Protein AF-A0A380P1Z8-F1 (afdb_monomer)

Secondary structure (DSSP, 8-state):
--HHHHHHT--SHHHHHHHHHHHTTTT------GGGHHHHHHHHHTT---HHHHHHHHHHHHHHHHHHHHHHHHHH---SS-SS----EEEEEEES-SSSTTSEEEEEEESS--TTSGGG------SS----GGGSTTS-----EEEEE---

Nearest PDB structures (foldseek):
  4ehi-assembly2_B-2  TM=9.429E-01  e=8.095E-08  Campylobacter jejuni subsp. jejuni NCTC 11168 = ATCC 700819
  4ehi-assembly2_A  TM=8.970E-01  e=1.488E-07  Campylobacter jejuni subsp. jejuni NCTC 11168 = ATCC 700819
  4a1o-assembly1_B  TM=8.844E-01  e=1.110E-06  Mycobacterium tuberculosis H37Rv

Structure (mmCIF, N/CA/C/O backbone):
data_AF-A0A380P1Z8-F1
#
_entry.id   AF-A0A380P1Z8-F1
#
loop_
_atom_site.group_PDB
_atom_site.id
_atom_site.type_symbol
_atom_site.label_atom_id
_atom_site.label_alt_id
_atom_site.label_comp_id
_atom_site.label_asym_id
_atom_site.label_entity_id
_atom_site.label_seq_id
_atom_site.pdbx_PDB_ins_code
_atom_site.Cartn_x
_atom_site.Cartn_y
_atom_site.Cartn_z
_atom_site.occupancy
_atom_site.B_iso_or_equiv
_atom_site.auth_seq_id
_atom_site.auth_comp_id
_atom_site.auth_asym_id
_atom_site.auth_atom_id
_atom_site.pdbx_PDB_model_num
ATOM 1 N N . MET A 1 1 ? 3.379 -14.765 -18.633 1.00 70.00 1 MET A N 1
ATOM 2 C CA . MET A 1 1 ? 2.530 -13.591 -18.909 1.00 70.00 1 MET A CA 1
ATOM 3 C C . MET A 1 1 ? 3.247 -12.737 -19.937 1.00 70.00 1 MET A C 1
ATOM 5 O O . MET A 1 1 ? 4.444 -12.522 -19.771 1.00 70.00 1 MET A O 1
ATOM 9 N N . THR A 1 2 ? 2.584 -12.339 -21.019 1.00 89.44 2 THR A N 1
ATOM 10 C CA . THR A 1 2 ? 3.155 -11.385 -21.983 1.00 89.44 2 THR A CA 1
ATOM 11 C C . THR A 1 2 ? 2.979 -9.947 -21.478 1.00 89.44 2 THR A C 1
ATOM 13 O O . THR A 1 2 ? 2.167 -9.701 -20.588 1.00 89.44 2 THR A O 1
ATOM 16 N N . ARG A 1 3 ? 3.714 -8.974 -22.038 1.00 89.12 3 ARG A N 1
ATOM 17 C CA . ARG A 1 3 ? 3.545 -7.546 -21.690 1.00 89.12 3 ARG A CA 1
ATOM 18 C C . ARG A 1 3 ? 2.132 -7.041 -22.002 1.00 89.12 3 ARG A C 1
ATOM 20 O O . ARG A 1 3 ? 1.604 -6.227 -21.257 1.00 89.12 3 ARG A O 1
ATOM 27 N N . ALA A 1 4 ? 1.516 -7.541 -23.075 1.00 90.88 4 ALA A N 1
ATOM 28 C CA . ALA A 1 4 ? 0.136 -7.210 -23.427 1.00 90.88 4 ALA A CA 1
ATOM 29 C C . ALA A 1 4 ? -0.849 -7.736 -22.372 1.00 90.88 4 ALA A C 1
ATOM 31 O O . ALA A 1 4 ? -1.678 -6.966 -21.895 1.00 90.88 4 ALA A O 1
ATOM 32 N N . ASP A 1 5 ? -0.679 -8.992 -21.940 1.00 90.94 5 ASP A N 1
ATOM 33 C CA . ASP A 1 5 ? -1.493 -9.566 -20.862 1.00 90.94 5 ASP A CA 1
ATOM 34 C C . ASP A 1 5 ? -1.329 -8.753 -19.568 1.00 90.94 5 ASP A C 1
ATOM 36 O O . ASP A 1 5 ? -2.302 -8.478 -18.876 1.00 90.94 5 ASP A O 1
ATOM 40 N N . ALA A 1 6 ? -0.103 -8.336 -19.238 1.00 89.50 6 ALA A N 1
ATOM 41 C CA . ALA A 1 6 ? 0.165 -7.534 -18.046 1.00 89.50 6 ALA A CA 1
ATOM 42 C C . ALA A 1 6 ? -0.569 -6.183 -18.081 1.00 89.50 6 ALA A C 1
ATOM 44 O O . ALA A 1 6 ? -1.169 -5.795 -17.084 1.00 89.50 6 ALA A O 1
ATOM 45 N N . ILE A 1 7 ? -0.561 -5.498 -19.233 1.00 92.88 7 ILE A N 1
ATOM 46 C CA . ILE A 1 7 ? -1.258 -4.217 -19.431 1.00 92.88 7 ILE A CA 1
ATOM 47 C C . ILE A 1 7 ? -2.775 -4.383 -19.290 1.00 92.88 7 ILE A C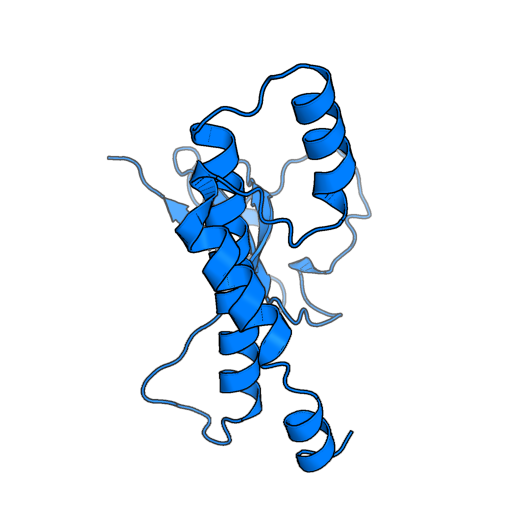 1
ATOM 49 O O . ILE A 1 7 ? -3.422 -3.536 -18.681 1.00 92.88 7 ILE A O 1
ATOM 53 N N . GLU A 1 8 ? -3.346 -5.467 -19.819 1.00 94.06 8 GLU A N 1
ATOM 54 C CA . GLU A 1 8 ? -4.784 -5.747 -19.706 1.00 94.06 8 GLU A CA 1
ATOM 55 C C . GLU A 1 8 ? -5.221 -6.014 -18.255 1.00 94.06 8 GLU A C 1
ATOM 57 O O . GLU A 1 8 ? -6.353 -5.715 -17.884 1.00 94.06 8 GLU A O 1
ATOM 62 N N . ASN A 1 9 ? -4.312 -6.519 -17.416 1.00 93.38 9 ASN A N 1
ATOM 63 C CA . ASN A 1 9 ? -4.567 -6.785 -15.999 1.00 93.38 9 ASN A CA 1
ATOM 64 C C . ASN A 1 9 ? -4.333 -5.568 -15.079 1.00 93.38 9 ASN A C 1
ATOM 66 O O . ASN A 1 9 ? -4.470 -5.699 -13.861 1.00 93.38 9 ASN A O 1
ATOM 70 N N . ILE A 1 10 ? -3.991 -4.391 -15.616 1.00 95.81 10 ILE A N 1
ATOM 71 C CA . ILE A 1 10 ? -3.900 -3.163 -14.816 1.00 95.81 10 ILE A CA 1
ATOM 72 C C . ILE A 1 10 ? -5.315 -2.705 -14.434 1.00 95.81 10 ILE A C 1
ATOM 74 O O . ILE A 1 10 ? -6.126 -2.349 -15.290 1.00 95.81 10 ILE A O 1
ATOM 78 N N . ASP A 1 11 ? -5.606 -2.681 -13.134 1.00 96.00 11 ASP A N 1
ATOM 79 C CA . ASP A 1 11 ? -6.888 -2.240 -12.598 1.00 96.00 11 ASP A CA 1
ATOM 80 C C . ASP A 1 11 ? -6.959 -0.710 -12.539 1.00 96.00 11 ASP A C 1
ATOM 82 O O . ASP A 1 11 ? -6.142 -0.033 -11.914 1.00 96.00 11 ASP A O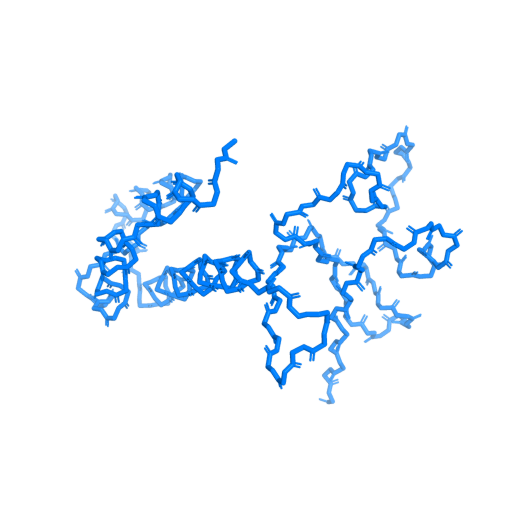 1
ATOM 86 N N . ILE A 1 12 ? -7.992 -0.160 -13.170 1.00 96.31 12 ILE A N 1
ATOM 87 C CA . ILE A 1 12 ? -8.312 1.268 -13.139 1.00 96.31 12 ILE A CA 1
ATOM 88 C C . ILE A 1 12 ? -9.411 1.560 -12.110 1.00 96.31 12 ILE A C 1
ATOM 90 O O . ILE A 1 12 ? -9.424 2.619 -11.474 1.00 96.31 12 ILE A O 1
ATOM 94 N N . GLY A 1 13 ? -10.352 0.631 -11.943 1.00 96.50 13 GLY A N 1
ATOM 95 C CA . GLY A 1 13 ? -11.549 0.808 -11.131 1.00 96.50 13 GLY A CA 1
ATOM 96 C C . GLY A 1 13 ? -11.242 0.734 -9.642 1.00 96.50 13 GLY A C 1
ATOM 97 O O . GLY A 1 13 ? -11.654 1.624 -8.893 1.00 96.50 13 GLY A O 1
ATOM 98 N N . GLY A 1 14 ? -10.487 -0.282 -9.220 1.00 96.00 14 GLY A N 1
ATOM 99 C CA . GLY A 1 14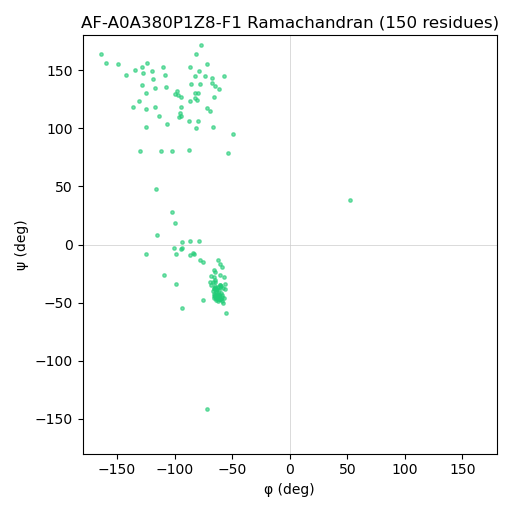 ? -10.100 -0.492 -7.825 1.00 96.00 14 GLY A CA 1
ATOM 100 C C . GLY A 1 14 ? -9.400 0.728 -7.220 1.00 96.00 14 GLY A C 1
ATOM 101 O O . GLY A 1 14 ? -9.947 1.327 -6.285 1.00 96.00 14 GLY A O 1
ATOM 102 N N . PRO A 1 15 ? -8.262 1.187 -7.780 1.00 97.25 15 PRO A N 1
ATOM 103 C CA . PRO A 1 15 ? -7.569 2.381 -7.298 1.00 97.25 15 PRO A CA 1
ATOM 104 C C . PRO A 1 15 ? -8.441 3.641 -7.329 1.00 97.25 15 PRO A C 1
ATOM 106 O O . PRO A 1 15 ? -8.385 4.451 -6.401 1.00 97.25 15 PRO A O 1
ATOM 109 N N . SER A 1 16 ? -9.293 3.804 -8.348 1.00 97.69 16 SER A N 1
ATOM 110 C CA . SER A 1 16 ? -10.205 4.953 -8.444 1.00 97.69 16 SER A CA 1
ATOM 111 C C . SER A 1 16 ? -11.226 4.980 -7.302 1.00 97.69 16 SER A C 1
ATOM 113 O O . SER A 1 16 ? -11.396 6.012 -6.643 1.00 97.69 16 SER A O 1
ATOM 115 N N . MET A 1 17 ? -11.881 3.847 -7.028 1.00 97.56 17 MET A N 1
ATOM 116 C CA . MET A 1 17 ? -12.849 3.720 -5.935 1.00 97.56 17 MET A CA 1
ATOM 117 C C . MET A 1 17 ? -12.176 3.907 -4.574 1.00 97.56 17 MET A C 1
ATOM 119 O O . MET A 1 17 ? -12.664 4.682 -3.749 1.00 97.56 17 MET A O 1
ATOM 123 N N . LEU A 1 18 ? -11.023 3.266 -4.365 1.00 97.69 18 LEU A N 1
ATOM 124 C CA . LEU A 1 18 ? -10.254 3.360 -3.127 1.00 97.69 18 LEU A CA 1
ATOM 125 C C . LEU A 1 18 ? -9.809 4.797 -2.833 1.00 97.69 18 LEU A C 1
ATOM 127 O O . LEU A 1 18 ? -10.020 5.292 -1.727 1.00 97.69 18 LEU A O 1
ATOM 131 N N . ARG A 1 19 ? -9.265 5.513 -3.824 1.00 97.94 19 ARG A N 1
ATOM 132 C CA . ARG A 1 19 ? -8.848 6.916 -3.659 1.00 97.94 19 ARG A CA 1
ATOM 133 C C . ARG A 1 19 ? -10.032 7.841 -3.381 1.00 97.94 19 ARG A C 1
ATOM 135 O O . ARG A 1 19 ? -9.907 8.759 -2.570 1.00 97.94 19 ARG A O 1
ATOM 142 N N . SER A 1 20 ? -11.180 7.601 -4.019 1.00 98.06 20 SER A N 1
ATOM 143 C CA . SER A 1 20 ? -12.412 8.350 -3.742 1.00 98.06 20 SER A CA 1
ATOM 144 C C . SER A 1 20 ? -12.895 8.135 -2.304 1.00 98.06 20 SER A C 1
ATOM 146 O O . SER A 1 20 ? -13.219 9.101 -1.610 1.00 98.06 20 SER A O 1
ATOM 148 N N . ALA A 1 21 ? -12.878 6.890 -1.820 1.00 97.75 21 ALA A N 1
ATOM 149 C CA . ALA A 1 21 ? -13.250 6.568 -0.447 1.00 97.75 21 ALA A CA 1
ATOM 150 C C . ALA A 1 21 ? -12.260 7.164 0.572 1.00 97.75 21 ALA A C 1
ATOM 152 O O . ALA A 1 21 ? -12.679 7.803 1.532 1.00 97.75 21 ALA A O 1
ATOM 153 N N . ALA A 1 22 ? -10.951 7.059 0.322 1.00 97.69 22 ALA A N 1
ATOM 154 C CA . ALA A 1 22 ? -9.914 7.652 1.169 1.00 97.69 22 ALA A CA 1
ATOM 155 C C . ALA A 1 22 ? -10.006 9.178 1.263 1.00 97.69 22 ALA A C 1
ATOM 157 O O . ALA A 1 22 ? -9.847 9.738 2.346 1.00 97.69 22 ALA A O 1
ATOM 158 N N . LYS A 1 23 ? -10.330 9.860 0.159 1.00 97.50 23 LYS A N 1
ATOM 159 C CA . LYS A 1 23 ? -10.585 11.308 0.166 1.00 97.50 23 LYS A CA 1
ATOM 160 C C . LYS A 1 23 ? -11.768 11.681 1.068 1.00 97.50 23 LYS A C 1
ATOM 162 O O . LYS A 1 23 ? -11.732 12.726 1.709 1.00 97.50 23 LYS A O 1
ATOM 167 N N . ASN A 1 24 ? -12.802 10.844 1.112 1.00 97.12 24 ASN A N 1
ATOM 168 C CA . ASN A 1 24 ? -14.033 11.089 1.865 1.00 97.12 24 ASN A CA 1
ATOM 169 C C . ASN A 1 24 ? -14.086 10.300 3.188 1.00 97.12 24 ASN A C 1
ATOM 171 O O . ASN A 1 24 ? -15.170 9.990 3.679 1.00 97.12 24 ASN A O 1
ATOM 175 N N . ALA A 1 25 ? -12.935 9.986 3.795 1.00 95.81 25 ALA A N 1
ATOM 176 C CA . ALA A 1 25 ? -12.852 9.120 4.979 1.00 95.81 25 ALA A CA 1
ATOM 177 C C . ALA A 1 25 ? -13.582 9.654 6.233 1.00 95.81 25 ALA A C 1
ATOM 179 O O . ALA A 1 25 ? -13.807 8.921 7.199 1.00 95.81 25 ALA A O 1
ATOM 180 N N . GLN A 1 26 ? -13.980 10.930 6.223 1.00 94.62 26 GLN A N 1
ATOM 181 C CA . GLN A 1 26 ? -14.875 11.500 7.232 1.00 94.62 26 GLN A CA 1
ATOM 182 C C . GLN A 1 26 ? -16.235 10.769 7.270 1.00 94.62 26 GLN A C 1
ATOM 184 O O . GLN A 1 26 ? -16.769 10.541 8.351 1.00 94.62 26 GLN A O 1
ATOM 189 N N . ASP A 1 27 ? -16.737 10.331 6.110 1.00 94.12 27 ASP A N 1
ATOM 190 C CA . ASP A 1 27 ? -18.075 9.753 5.947 1.00 94.12 27 ASP A CA 1
ATOM 191 C C . ASP A 1 27 ? -18.020 8.243 5.662 1.00 94.12 27 ASP A C 1
ATOM 193 O O . ASP A 1 27 ? -18.947 7.511 6.003 1.00 94.12 27 ASP A O 1
ATOM 197 N N . VAL A 1 28 ? -16.922 7.748 5.080 1.00 95.94 28 VAL A N 1
ATOM 198 C CA . VAL A 1 28 ? -16.747 6.330 4.715 1.00 95.94 28 VAL A CA 1
ATOM 199 C C . VAL A 1 28 ? -15.494 5.721 5.343 1.00 95.94 28 VAL A C 1
ATOM 201 O O . VAL A 1 28 ? -14.547 6.431 5.661 1.00 95.94 28 VAL A O 1
ATOM 204 N N . LEU A 1 29 ? -15.467 4.396 5.512 1.00 96.94 29 LEU A N 1
ATOM 205 C CA . LEU A 1 29 ? -14.285 3.664 5.981 1.00 96.94 29 LEU A CA 1
ATOM 206 C C . LEU A 1 29 ? -13.650 2.898 4.817 1.00 96.94 29 LEU A C 1
ATOM 208 O O . LEU A 1 29 ? -14.194 1.875 4.401 1.00 96.94 29 LEU A O 1
ATOM 212 N N . PRO A 1 30 ? -12.533 3.388 4.255 1.00 97.12 30 PRO A N 1
ATOM 213 C CA . PRO A 1 30 ? -11.852 2.701 3.172 1.00 97.12 30 PRO A CA 1
ATOM 214 C C . PRO A 1 30 ? -10.955 1.598 3.749 1.00 97.12 30 PRO A C 1
ATOM 216 O O . PRO A 1 30 ? -10.116 1.859 4.607 1.00 97.12 30 PRO A O 1
ATOM 219 N N . ILE A 1 31 ? -11.119 0.365 3.277 1.00 97.69 31 ILE A N 1
ATOM 220 C CA . ILE A 1 31 ? -10.343 -0.788 3.745 1.00 97.69 31 ILE A CA 1
ATOM 221 C C . ILE A 1 31 ? -9.684 -1.434 2.534 1.00 97.69 31 ILE A C 1
ATOM 223 O O . ILE A 1 31 ? -10.345 -1.675 1.525 1.00 97.69 31 ILE A O 1
ATOM 227 N N . VAL A 1 32 ? -8.382 -1.685 2.632 1.00 97.19 32 VAL A N 1
ATOM 228 C CA . VAL A 1 32 ? -7.562 -2.224 1.534 1.00 97.19 32 VAL A CA 1
ATOM 229 C C . VAL A 1 32 ? -6.823 -3.507 1.921 1.00 97.19 32 VAL A C 1
ATOM 231 O O . VAL A 1 32 ? -6.237 -4.165 1.072 1.00 97.19 32 VAL A O 1
ATOM 234 N N . ASP A 1 33 ? -6.872 -3.871 3.200 1.00 96.25 33 ASP A N 1
ATOM 235 C CA . ASP A 1 33 ? -6.154 -5.001 3.771 1.00 96.25 33 ASP A CA 1
ATOM 236 C C . ASP A 1 33 ? -7.127 -5.855 4.602 1.00 96.25 33 ASP A C 1
ATOM 238 O O . ASP A 1 33 ? -7.786 -5.314 5.498 1.00 96.25 33 ASP A O 1
ATOM 242 N N . PRO A 1 34 ? -7.262 -7.160 4.304 1.00 96.94 34 PRO A N 1
ATOM 243 C CA . PRO A 1 34 ? -8.102 -8.072 5.073 1.00 96.94 34 PRO A CA 1
ATOM 244 C C . PRO A 1 34 ? -7.756 -8.160 6.560 1.00 96.94 34 PRO A C 1
ATOM 246 O O . PRO A 1 34 ? -8.653 -8.412 7.368 1.00 96.94 34 PRO A O 1
ATOM 249 N N . ASP A 1 35 ? -6.500 -7.922 6.939 1.00 96.81 35 ASP A N 1
ATOM 250 C CA . ASP A 1 35 ? -6.072 -8.013 8.338 1.00 96.81 35 ASP A CA 1
ATOM 251 C C . ASP A 1 35 ? -6.737 -6.940 9.220 1.00 96.81 35 ASP A C 1
ATOM 253 O O . ASP A 1 35 ? -6.920 -7.140 10.423 1.00 96.81 35 ASP A O 1
ATOM 257 N N . ASP A 1 36 ? -7.206 -5.838 8.620 1.00 96.94 36 ASP A N 1
ATOM 258 C CA . ASP A 1 36 ? -7.906 -4.765 9.332 1.00 96.94 36 ASP A CA 1
ATOM 259 C C . ASP A 1 36 ? -9.372 -5.116 9.660 1.00 96.94 36 ASP A C 1
ATOM 261 O O . ASP A 1 36 ? -10.013 -4.416 10.447 1.00 96.94 36 ASP A O 1
ATOM 265 N N . TYR A 1 37 ? -9.948 -6.171 9.067 1.00 97.62 37 TYR A N 1
ATOM 266 C CA . TYR A 1 37 ? -11.392 -6.438 9.156 1.00 97.62 37 TYR A CA 1
ATOM 267 C C . TYR A 1 37 ? -11.876 -6.614 10.593 1.00 97.62 37 TYR A C 1
ATOM 269 O O . TYR A 1 37 ? -12.914 -6.063 10.962 1.00 97.62 37 TYR A O 1
ATOM 277 N N . ASN A 1 38 ? -11.124 -7.349 11.412 1.00 97.81 38 ASN A N 1
ATOM 278 C CA . ASN A 1 38 ? -11.507 -7.603 12.799 1.00 97.81 38 ASN A CA 1
ATOM 279 C C . ASN A 1 38 ? -11.540 -6.306 13.620 1.00 97.81 38 ASN A C 1
ATOM 281 O O . ASN A 1 38 ? -12.518 -6.066 14.326 1.00 97.81 38 ASN A O 1
ATOM 285 N N . GLU A 1 39 ? -10.524 -5.447 13.478 1.00 97.06 39 GLU A N 1
ATOM 286 C CA . GLU A 1 39 ? -10.469 -4.165 14.190 1.00 97.06 39 GLU A CA 1
ATOM 287 C C . GLU A 1 39 ? -11.592 -3.225 13.729 1.00 97.06 39 GLU A C 1
ATOM 289 O O . GLU A 1 39 ? -12.253 -2.591 14.554 1.00 97.06 39 GLU A O 1
ATOM 294 N N . VAL A 1 40 ? -11.856 -3.156 12.419 1.00 97.25 40 VAL A N 1
ATOM 295 C CA . VAL A 1 40 ? -12.951 -2.333 11.886 1.00 97.25 40 VAL A CA 1
ATOM 296 C C . VAL A 1 40 ? -14.295 -2.791 12.451 1.00 97.25 40 VAL A C 1
ATOM 298 O O . VAL A 1 40 ? -15.088 -1.959 12.894 1.00 97.25 40 VAL A O 1
ATOM 301 N N . ILE A 1 41 ? -14.560 -4.101 12.455 1.00 97.38 41 ILE A N 1
ATOM 302 C CA . ILE A 1 41 ? -15.805 -4.668 12.989 1.00 97.38 41 ILE A CA 1
ATOM 303 C C . ILE A 1 41 ? -15.945 -4.347 14.479 1.00 97.38 41 ILE A C 1
ATOM 305 O O . ILE A 1 41 ? -17.006 -3.886 14.900 1.00 97.38 41 ILE A O 1
ATOM 309 N N . GLU A 1 42 ? -14.889 -4.542 15.269 1.00 97.75 42 GLU A N 1
ATOM 310 C CA . GLU A 1 42 ? -14.890 -4.242 16.703 1.00 97.75 42 GLU A CA 1
ATOM 311 C C . GLU A 1 42 ? -15.186 -2.760 16.973 1.00 97.75 42 GLU A C 1
ATOM 313 O O . GLU A 1 42 ? -16.053 -2.423 17.787 1.00 97.75 42 GLU A O 1
ATOM 318 N N . ARG A 1 43 ? -14.520 -1.852 16.252 1.00 97.12 43 ARG A N 1
ATOM 319 C CA . ARG A 1 43 ? -14.737 -0.407 16.401 1.00 97.12 43 ARG A CA 1
ATOM 320 C C . ARG A 1 43 ? -16.137 0.021 15.977 1.00 97.12 43 ARG A C 1
ATOM 322 O O . ARG A 1 43 ? -16.711 0.898 16.615 1.00 97.12 43 ARG A O 1
ATOM 329 N N . LEU A 1 44 ? -16.710 -0.601 14.945 1.00 96.50 44 LEU A N 1
ATOM 330 C CA . LEU A 1 44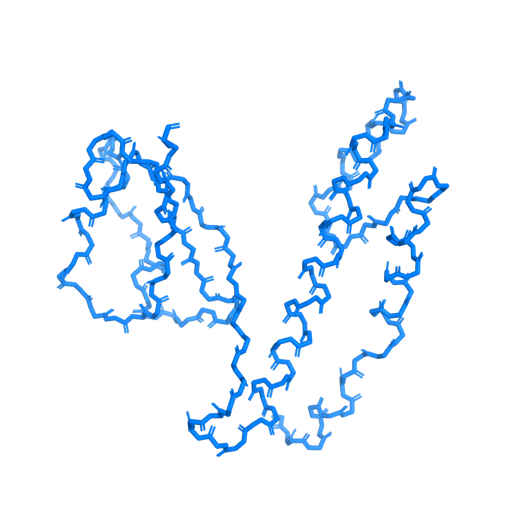 ? -18.098 -0.356 14.544 1.00 96.50 44 LEU A CA 1
ATOM 331 C C . LEU A 1 44 ? -19.095 -0.842 15.604 1.00 96.50 44 LEU A C 1
ATOM 333 O O . LEU A 1 44 ? -20.076 -0.157 15.874 1.00 96.50 44 LEU A O 1
ATOM 337 N N . GLN A 1 45 ? -18.850 -1.998 16.225 1.00 97.50 45 GLN A N 1
ATOM 338 C CA . GLN A 1 45 ? -19.718 -2.545 17.276 1.00 97.50 45 GLN A CA 1
ATOM 339 C C . GLN A 1 45 ? -19.671 -1.733 18.574 1.00 97.50 45 GLN A C 1
ATOM 341 O O . GLN A 1 45 ? -20.666 -1.664 19.294 1.00 97.50 45 GLN A O 1
ATOM 346 N N . THR A 1 46 ? -18.521 -1.132 18.874 1.00 97.06 46 THR A N 1
ATOM 347 C CA . THR A 1 46 ? -18.288 -0.328 20.084 1.00 97.06 46 THR A CA 1
ATOM 348 C C . THR A 1 46 ? -18.522 1.171 19.882 1.00 97.06 46 THR A C 1
ATOM 350 O O . THR A 1 46 ? -18.328 1.937 20.823 1.00 97.06 46 THR A O 1
ATOM 353 N N . ASP A 1 47 ? -18.943 1.586 18.681 1.00 93.44 47 ASP A N 1
ATOM 354 C CA . ASP A 1 47 ? -19.103 2.991 18.271 1.00 93.44 47 ASP A CA 1
ATOM 355 C C . ASP A 1 47 ? -17.836 3.843 18.513 1.00 93.44 47 ASP A C 1
ATOM 357 O O . ASP A 1 47 ? -17.883 4.999 18.926 1.00 93.44 47 ASP A O 1
ATOM 361 N N . ASN A 1 48 ? -16.663 3.247 18.266 1.00 94.88 48 ASN A N 1
ATOM 362 C CA . ASN A 1 48 ? -15.342 3.825 18.533 1.00 94.88 48 ASN A CA 1
ATOM 363 C C . ASN A 1 48 ? -14.529 4.046 17.242 1.00 94.88 48 ASN A C 1
ATOM 365 O O . ASN A 1 48 ? -13.360 3.662 17.105 1.00 94.88 48 ASN A O 1
ATOM 369 N N . VAL A 1 49 ? -15.185 4.650 16.252 1.00 95.81 49 VAL A N 1
ATOM 370 C CA . VAL A 1 49 ? -14.579 5.032 14.971 1.00 95.81 49 VAL A CA 1
ATOM 371 C C . VAL A 1 49 ? -14.305 6.535 14.974 1.00 95.81 49 VAL A C 1
ATOM 373 O O . VAL A 1 49 ? -15.063 7.334 14.414 1.00 95.81 49 VAL A O 1
ATOM 376 N N . ASP A 1 50 ? -13.205 6.921 15.615 1.00 95.31 50 ASP A N 1
ATOM 377 C CA . ASP A 1 50 ? -12.782 8.316 15.685 1.00 95.31 50 ASP A CA 1
ATOM 378 C C . ASP A 1 50 ? -12.119 8.821 14.385 1.00 95.31 50 ASP A C 1
ATOM 380 O O . ASP A 1 50 ? -11.842 8.081 13.432 1.00 95.31 50 ASP A O 1
ATOM 384 N N . GLN A 1 51 ? -11.872 10.132 14.332 1.00 95.31 51 GLN A N 1
ATOM 385 C CA . GLN A 1 51 ? -11.252 10.779 13.177 1.00 95.31 51 GLN A CA 1
ATOM 386 C C . GLN A 1 51 ? -9.803 10.319 12.946 1.00 95.31 51 GLN A C 1
ATOM 388 O O . GLN A 1 51 ? -9.359 10.238 11.800 1.00 95.31 51 GLN A O 1
ATOM 393 N N . THR A 1 52 ? -9.073 9.989 14.011 1.00 96.12 52 THR A N 1
ATOM 394 C CA . THR A 1 52 ? -7.687 9.513 13.927 1.00 96.12 52 THR A CA 1
ATOM 395 C C . THR A 1 52 ? -7.628 8.171 13.205 1.00 96.12 52 THR A C 1
ATOM 397 O O . THR A 1 52 ? -6.815 7.992 12.298 1.00 96.12 52 THR A O 1
ATOM 400 N N . TYR A 1 53 ? -8.534 7.255 13.543 1.00 96.94 53 TYR A N 1
ATOM 401 C CA . TYR A 1 53 ? -8.654 5.952 12.904 1.00 96.94 53 TYR A CA 1
ATOM 402 C C . TYR A 1 53 ? -9.031 6.078 11.423 1.00 96.94 53 TYR A C 1
ATOM 404 O O . TYR A 1 53 ? -8.378 5.488 10.561 1.00 96.94 53 TYR A O 1
ATOM 412 N N . ARG A 1 54 ? -10.007 6.940 11.102 1.00 97.12 54 ARG A N 1
ATOM 413 C CA . ARG A 1 54 ? -10.396 7.258 9.713 1.00 97.12 54 ARG A CA 1
ATOM 414 C C . ARG A 1 54 ? -9.222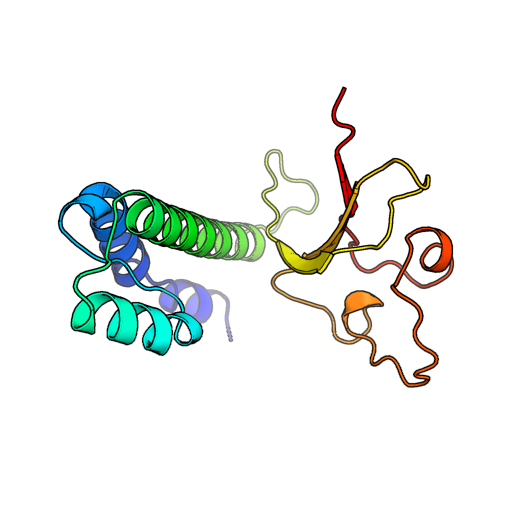 7.781 8.888 1.00 97.12 54 ARG A C 1
ATOM 416 O O . ARG A 1 54 ? -9.000 7.325 7.766 1.00 97.12 54 ARG A O 1
ATOM 423 N N . HIS A 1 55 ? -8.446 8.711 9.445 1.00 96.38 55 HIS A N 1
ATOM 424 C CA . HIS A 1 55 ? -7.243 9.229 8.794 1.00 96.38 55 HIS A CA 1
ATOM 425 C C . HIS A 1 55 ? -6.176 8.142 8.606 1.00 96.38 55 HIS A C 1
ATOM 427 O O . HIS A 1 55 ? -5.525 8.107 7.562 1.00 96.38 55 HIS A O 1
ATOM 433 N N . GLY A 1 56 ? -6.019 7.237 9.577 1.00 97.50 56 GLY A N 1
ATOM 434 C CA . GLY A 1 56 ? -5.117 6.089 9.480 1.00 97.50 56 GLY A CA 1
ATOM 435 C C . GLY A 1 56 ? -5.456 5.174 8.300 1.00 97.50 56 GLY A C 1
ATOM 436 O O . GLY A 1 56 ? -4.578 4.874 7.486 1.00 97.50 56 GLY A O 1
ATOM 437 N N . LEU A 1 57 ? -6.734 4.808 8.158 1.00 98.00 57 LEU A N 1
ATOM 438 C CA . LEU A 1 57 ? -7.237 4.008 7.037 1.00 98.00 57 LEU A CA 1
ATOM 439 C C . LEU A 1 57 ? -7.047 4.719 5.689 1.00 98.00 57 LEU A C 1
ATOM 441 O O . LEU A 1 57 ? -6.524 4.132 4.741 1.00 98.00 57 LEU A O 1
ATOM 445 N N . ALA A 1 58 ? -7.384 6.010 5.608 1.00 98.06 58 ALA A N 1
ATOM 446 C CA . ALA A 1 58 ? -7.173 6.806 4.399 1.00 98.06 58 ALA A CA 1
ATOM 447 C C . ALA A 1 58 ? -5.692 6.846 3.987 1.00 98.06 58 ALA A C 1
ATOM 449 O O . ALA A 1 58 ? -5.356 6.637 2.819 1.00 98.06 58 ALA A O 1
ATOM 450 N N . ALA A 1 59 ? -4.791 7.066 4.949 1.00 97.94 59 ALA A N 1
ATOM 451 C CA . ALA A 1 59 ? -3.356 7.059 4.702 1.00 97.94 59 ALA A CA 1
ATOM 452 C C . ALA A 1 59 ? -2.863 5.679 4.234 1.00 97.94 59 ALA A C 1
ATOM 454 O O . ALA A 1 59 ? -2.024 5.608 3.335 1.00 97.94 59 ALA A O 1
ATOM 455 N N . LYS A 1 60 ? -3.394 4.583 4.798 1.00 97.44 60 LYS A N 1
ATOM 456 C CA . LYS A 1 60 ? -3.081 3.209 4.365 1.00 97.44 60 LYS A CA 1
ATOM 457 C C . LYS A 1 60 ? -3.483 2.975 2.908 1.00 97.44 60 LYS A C 1
ATOM 459 O O . LYS A 1 60 ? -2.683 2.455 2.137 1.00 97.44 60 LYS A O 1
ATOM 464 N N . VAL A 1 61 ? -4.658 3.448 2.500 1.00 98.25 61 VAL A N 1
ATOM 465 C CA . VAL A 1 61 ? -5.152 3.332 1.118 1.00 98.25 61 VAL A CA 1
ATOM 466 C C . VAL A 1 61 ? -4.289 4.110 0.123 1.00 98.25 61 VAL A C 1
ATOM 468 O O . VAL A 1 61 ? -3.952 3.592 -0.945 1.00 98.25 61 VAL A O 1
ATOM 471 N N . PHE A 1 62 ? -3.881 5.336 0.461 1.00 98.06 62 PHE A N 1
ATOM 472 C CA . PHE A 1 62 ? -2.977 6.100 -0.403 1.00 98.06 62 PHE A CA 1
ATOM 473 C C . PHE A 1 62 ? -1.590 5.460 -0.508 1.00 98.06 62 PHE A C 1
ATOM 475 O O . PHE A 1 62 ? -1.033 5.440 -1.600 1.00 98.06 62 PHE A O 1
ATOM 482 N N . ARG A 1 63 ? -1.056 4.873 0.574 1.00 96.31 63 ARG A N 1
ATOM 483 C CA . ARG A 1 63 ? 0.187 4.086 0.498 1.00 96.31 63 ARG A CA 1
ATOM 484 C C . ARG A 1 63 ? 0.033 2.867 -0.411 1.00 96.31 63 ARG A C 1
ATOM 486 O O . ARG A 1 63 ? 0.893 2.641 -1.252 1.00 96.31 63 ARG A O 1
ATOM 493 N N . HIS A 1 64 ? -1.065 2.123 -0.282 1.00 96.06 64 HIS A N 1
ATOM 494 C CA . HIS A 1 64 ? -1.316 0.935 -1.098 1.00 96.06 64 HIS A CA 1
ATOM 495 C C . HIS A 1 64 ? -1.429 1.270 -2.593 1.00 96.06 64 HIS A C 1
ATOM 497 O O . HIS A 1 64 ? -0.780 0.644 -3.424 1.00 96.06 64 HIS A O 1
ATOM 503 N N . THR A 1 65 ? -2.200 2.303 -2.941 1.00 97.06 65 THR A N 1
ATOM 504 C CA . THR A 1 65 ? -2.346 2.733 -4.344 1.00 97.06 65 THR A CA 1
ATOM 505 C C . THR A 1 65 ? -1.064 3.346 -4.911 1.00 97.06 65 THR A C 1
ATOM 507 O O . THR A 1 65 ? -0.740 3.089 -6.063 1.00 97.06 65 THR A O 1
ATOM 510 N N . ALA A 1 66 ? -0.280 4.074 -4.107 1.00 96.19 66 ALA A N 1
ATOM 511 C CA . ALA A 1 66 ? 1.037 4.555 -4.526 1.00 96.19 66 ALA A CA 1
ATOM 512 C C . ALA A 1 66 ? 2.022 3.406 -4.791 1.00 96.19 66 ALA A C 1
ATOM 514 O O . ALA A 1 66 ? 2.767 3.457 -5.765 1.00 96.19 66 ALA A O 1
ATOM 515 N N . ALA A 1 67 ? 2.009 2.361 -3.956 1.00 94.81 67 ALA A N 1
ATOM 516 C CA . ALA A 1 6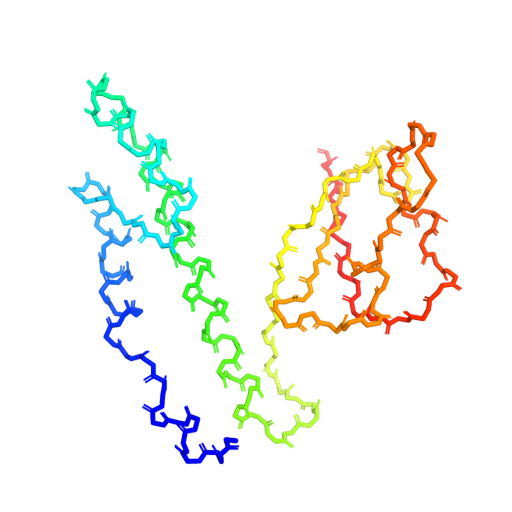7 ? 2.820 1.168 -4.176 1.00 94.81 67 ALA A CA 1
ATOM 517 C C . ALA A 1 67 ? 2.420 0.456 -5.478 1.00 94.81 67 ALA A C 1
ATOM 519 O O . ALA A 1 67 ? 3.288 0.093 -6.265 1.00 94.81 67 ALA A O 1
ATOM 520 N N . TYR A 1 68 ? 1.116 0.320 -5.732 1.00 95.12 68 TYR A N 1
ATOM 521 C CA . TYR A 1 68 ? 0.592 -0.254 -6.970 1.00 95.12 68 TYR A CA 1
ATOM 522 C C . TYR A 1 68 ? 1.064 0.514 -8.216 1.00 95.12 68 TYR A C 1
ATOM 524 O O . TYR A 1 68 ? 1.635 -0.083 -9.128 1.00 95.12 68 TYR A O 1
ATOM 532 N N . ASP A 1 69 ? 0.908 1.842 -8.223 1.00 95.69 69 ASP A N 1
ATOM 533 C CA . ASP A 1 69 ? 1.333 2.695 -9.340 1.00 95.69 69 ASP A CA 1
ATOM 534 C C . ASP A 1 69 ? 2.861 2.659 -9.543 1.00 95.69 69 ASP A C 1
ATOM 536 O O . ASP A 1 69 ? 3.332 2.644 -10.681 1.00 95.69 69 ASP A O 1
ATOM 540 N N . ALA A 1 70 ? 3.644 2.600 -8.457 1.00 94.31 70 ALA A N 1
ATOM 541 C CA . ALA A 1 70 ? 5.101 2.479 -8.523 1.00 94.31 70 ALA A CA 1
ATOM 542 C C . ALA A 1 70 ? 5.539 1.164 -9.190 1.00 94.31 70 ALA A C 1
ATOM 544 O O . ALA A 1 70 ? 6.408 1.183 -10.059 1.00 94.31 70 ALA A O 1
ATOM 545 N N . LEU A 1 71 ? 4.902 0.041 -8.842 1.00 93.12 71 LEU A N 1
ATOM 546 C CA . LEU A 1 71 ? 5.193 -1.262 -9.449 1.00 93.12 71 LEU A CA 1
ATOM 547 C C . LEU A 1 71 ? 4.819 -1.307 -10.936 1.00 93.12 71 LEU A C 1
ATOM 549 O O . LEU A 1 71 ? 5.553 -1.885 -11.736 1.00 93.12 71 LEU A O 1
ATOM 553 N N . ILE A 1 72 ? 3.709 -0.674 -11.329 1.00 94.06 72 ILE A N 1
ATOM 554 C CA . ILE A 1 72 ? 3.338 -0.543 -12.746 1.00 94.06 72 ILE A CA 1
ATOM 555 C C . ILE A 1 72 ? 4.379 0.288 -13.498 1.00 94.06 72 ILE A C 1
ATOM 557 O O . ILE A 1 72 ? 4.797 -0.095 -14.591 1.00 94.06 72 ILE A O 1
ATOM 561 N N . ALA A 1 73 ? 4.792 1.424 -12.932 1.00 93.31 73 ALA A N 1
ATOM 562 C CA . ALA A 1 73 ? 5.770 2.306 -13.557 1.00 93.31 73 ALA A CA 1
ATOM 563 C C . ALA A 1 73 ? 7.121 1.605 -13.757 1.00 93.31 73 ALA A C 1
ATOM 565 O O . ALA A 1 73 ? 7.695 1.701 -14.843 1.00 93.31 73 ALA A O 1
ATOM 566 N N . ASP A 1 74 ? 7.593 0.869 -12.748 1.00 91.25 74 ASP A N 1
ATOM 567 C CA . ASP A 1 74 ? 8.820 0.072 -12.827 1.00 91.25 74 ASP A CA 1
ATOM 568 C C . ASP A 1 74 ? 8.703 -1.022 -13.900 1.00 91.25 74 ASP A C 1
ATOM 570 O O . ASP A 1 74 ? 9.528 -1.091 -14.806 1.00 91.25 74 ASP A O 1
ATOM 574 N N . TYR A 1 75 ? 7.605 -1.787 -13.905 1.00 91.38 75 TYR A N 1
ATOM 575 C CA . TYR A 1 75 ? 7.370 -2.843 -14.897 1.00 91.38 75 TYR A CA 1
ATOM 576 C C . TYR A 1 75 ? 7.313 -2.335 -16.349 1.00 91.38 75 TYR A C 1
ATOM 578 O O . TYR A 1 75 ? 7.710 -3.038 -17.280 1.00 91.38 75 TYR A O 1
ATOM 586 N N . LEU A 1 76 ? 6.777 -1.131 -16.573 1.00 91.31 76 LEU A N 1
ATOM 587 C CA . LEU A 1 76 ? 6.661 -0.538 -17.909 1.00 91.31 76 LEU A CA 1
ATOM 588 C C . LEU A 1 76 ? 7.940 0.164 -18.382 1.00 91.31 76 LEU A C 1
ATOM 590 O O . LEU A 1 76 ? 7.997 0.567 -19.548 1.00 91.31 76 LEU A O 1
ATOM 594 N N . THR A 1 77 ? 8.931 0.317 -17.505 1.00 91.38 77 THR A N 1
ATOM 595 C CA . THR A 1 77 ? 10.196 0.988 -17.793 1.00 91.38 77 THR A CA 1
ATOM 596 C C . THR A 1 77 ? 11.193 0.007 -18.406 1.00 91.38 77 THR A C 1
ATOM 598 O O . THR A 1 77 ? 11.542 -0.999 -17.804 1.00 91.38 77 THR A O 1
ATOM 601 N N . ASP A 1 78 ? 11.695 0.338 -19.597 1.00 88.62 78 ASP A N 1
ATOM 602 C CA . ASP A 1 78 ? 12.740 -0.436 -20.285 1.00 88.62 78 ASP A CA 1
ATOM 603 C C . ASP A 1 78 ? 14.147 0.199 -20.122 1.00 88.62 78 ASP A C 1
ATOM 605 O O . ASP A 1 78 ? 15.137 -0.333 -20.619 1.00 88.62 78 ASP A O 1
ATOM 609 N N . GLU A 1 79 ? 14.245 1.363 -19.465 1.00 89.94 79 GLU A N 1
ATOM 610 C CA . GLU A 1 79 ? 15.491 2.116 -19.261 1.00 89.94 79 GLU A CA 1
ATOM 611 C C . GLU A 1 79 ? 16.111 1.829 -17.884 1.00 89.94 79 GLU A C 1
ATOM 613 O O . GLU A 1 79 ? 15.462 2.026 -16.860 1.00 89.94 79 GLU A O 1
ATOM 618 N N . ASP A 1 80 ? 17.402 1.481 -17.839 1.00 82.50 80 ASP A N 1
ATOM 619 C CA . ASP A 1 80 ? 18.104 1.181 -16.577 1.00 82.50 80 ASP A CA 1
ATOM 620 C C . ASP A 1 80 ? 18.229 2.395 -15.631 1.00 82.50 80 ASP A C 1
ATOM 622 O O . ASP A 1 80 ? 18.271 2.251 -14.409 1.00 82.50 80 ASP A O 1
ATOM 626 N N . PHE A 1 81 ? 18.311 3.610 -16.187 1.00 87.62 81 PHE A N 1
ATOM 627 C CA . PHE A 1 81 ? 18.545 4.846 -15.434 1.00 87.62 81 PHE A CA 1
ATOM 628 C C . PHE A 1 81 ? 17.522 5.918 -15.803 1.00 87.62 81 PHE A C 1
ATOM 630 O O . PHE A 1 81 ? 17.796 6.831 -16.587 1.00 87.62 81 PHE A O 1
ATOM 637 N N . THR A 1 82 ? 16.331 5.818 -15.220 1.00 88.94 82 THR A N 1
ATOM 638 C CA . THR A 1 82 ? 15.263 6.793 -15.443 1.00 88.94 82 THR A CA 1
ATOM 639 C C . THR A 1 82 ? 15.549 8.134 -14.769 1.00 88.94 82 THR A C 1
ATOM 641 O O . THR A 1 82 ? 16.245 8.240 -13.759 1.00 88.94 82 THR A O 1
ATOM 644 N N . LYS A 1 83 ? 14.947 9.203 -15.304 1.00 89.25 83 LYS A N 1
ATOM 645 C CA . LYS A 1 83 ? 15.000 10.539 -14.679 1.00 89.25 83 LYS A CA 1
ATOM 646 C C . LYS A 1 83 ? 14.223 10.620 -13.365 1.00 89.25 83 LYS A C 1
ATOM 648 O O . LYS A 1 83 ? 14.509 11.492 -12.548 1.00 89.25 83 LYS A O 1
ATOM 653 N N . GLN A 1 84 ? 13.204 9.782 -13.203 1.00 88.19 84 GLN A N 1
ATOM 654 C CA . GLN A 1 84 ? 12.369 9.706 -12.011 1.00 88.19 84 GLN A CA 1
ATOM 655 C C . GLN A 1 84 ? 12.157 8.234 -11.680 1.00 88.19 84 GLN A C 1
ATOM 657 O O . GLN A 1 84 ? 11.593 7.497 -12.486 1.00 88.19 84 GLN A O 1
ATOM 662 N N . LYS A 1 85 ? 12.614 7.828 -10.496 1.00 88.12 85 LYS A N 1
ATOM 663 C CA . LYS A 1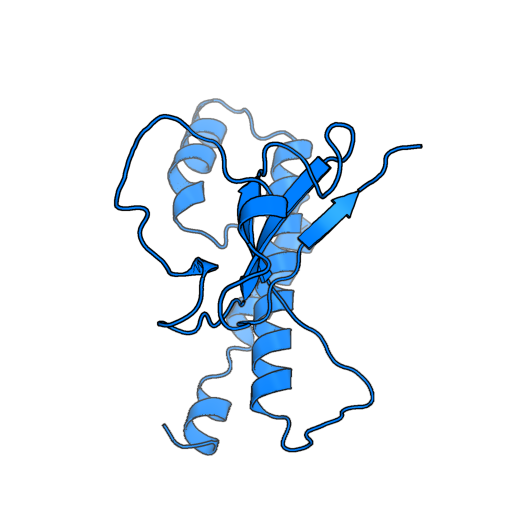 85 ? 12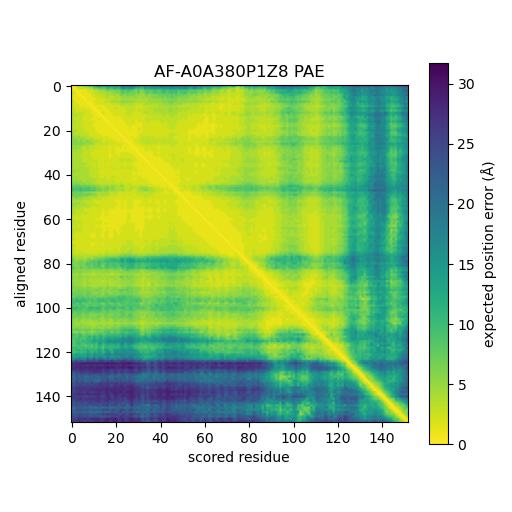.426 6.485 -9.954 1.00 88.12 85 LYS A CA 1
ATOM 664 C C . LYS A 1 85 ? 11.594 6.583 -8.683 1.00 88.12 85 LYS A C 1
ATOM 666 O O . LYS A 1 85 ? 11.825 7.470 -7.862 1.00 88.12 85 LYS A O 1
ATOM 671 N N . THR A 1 86 ? 10.607 5.710 -8.539 1.00 90.88 86 THR A N 1
ATOM 672 C CA . THR A 1 86 ? 9.788 5.604 -7.329 1.00 90.88 86 THR A CA 1
ATOM 673 C C . THR A 1 86 ? 9.859 4.170 -6.846 1.00 90.88 86 THR A C 1
ATOM 675 O O . THR A 1 86 ? 9.445 3.262 -7.554 1.00 90.88 86 THR A O 1
ATOM 678 N N . GLU A 1 87 ? 10.410 3.981 -5.654 1.00 88.94 87 GLU A N 1
ATOM 679 C CA . GLU A 1 87 ? 10.532 2.676 -5.011 1.00 88.94 87 GLU A CA 1
ATOM 680 C C . GLU A 1 87 ? 9.553 2.604 -3.840 1.00 88.94 87 GLU A C 1
ATOM 682 O O . GLU A 1 87 ? 9.263 3.610 -3.184 1.00 88.94 87 GLU A O 1
ATOM 687 N N . THR A 1 88 ? 9.019 1.411 -3.599 1.00 90.62 88 THR A N 1
ATOM 688 C CA . THR A 1 88 ? 8.057 1.157 -2.531 1.00 90.62 88 THR A CA 1
ATOM 689 C C . THR A 1 88 ? 8.522 -0.023 -1.698 1.00 90.62 88 THR A C 1
ATOM 691 O O . THR A 1 88 ? 8.996 -1.031 -2.228 1.00 90.62 88 THR A O 1
ATOM 694 N N . TYR A 1 89 ? 8.387 0.121 -0.385 1.00 90.62 89 TYR A N 1
ATOM 695 C CA . TYR A 1 89 ? 8.909 -0.828 0.578 1.00 90.62 89 TYR A CA 1
ATOM 696 C C . TYR A 1 89 ? 7.888 -1.147 1.660 1.00 90.62 89 TYR A C 1
ATOM 698 O O . TYR A 1 89 ? 7.087 -0.301 2.062 1.00 90.62 89 TYR A O 1
ATOM 706 N N . GLU A 1 90 ? 7.981 -2.358 2.190 1.00 88.81 90 GLU A N 1
ATOM 707 C CA . GLU A 1 90 ? 7.177 -2.835 3.303 1.00 88.81 90 GLU A CA 1
ATOM 708 C C . GLU A 1 90 ? 8.028 -2.930 4.564 1.00 88.81 90 GLU A C 1
ATOM 710 O O . GLU A 1 90 ? 9.156 -3.427 4.534 1.00 88.81 90 GLU A O 1
ATOM 715 N N . LEU A 1 91 ? 7.489 -2.456 5.685 1.00 89.31 91 LEU A N 1
ATOM 716 C CA . LEU A 1 91 ? 8.143 -2.600 6.979 1.00 89.31 91 LEU A CA 1
ATOM 717 C C . LEU A 1 91 ? 8.199 -4.085 7.355 1.00 89.31 91 LEU A C 1
ATOM 719 O O . LEU A 1 91 ? 7.169 -4.754 7.383 1.00 89.31 91 LEU A O 1
ATOM 723 N N . VAL A 1 92 ? 9.394 -4.576 7.678 1.00 88.38 92 VAL A N 1
ATOM 724 C CA . VAL A 1 92 ? 9.606 -5.935 8.191 1.00 88.38 92 VAL A CA 1
ATOM 725 C C . VAL A 1 92 ? 9.601 -5.922 9.711 1.00 88.38 92 VAL A C 1
ATOM 727 O O . VAL A 1 92 ? 8.840 -6.657 10.332 1.00 88.38 92 VAL A O 1
ATOM 730 N N . ASP A 1 93 ? 10.451 -5.084 10.307 1.00 86.25 93 ASP A N 1
ATOM 731 C CA . ASP A 1 93 ? 10.573 -4.980 11.759 1.00 86.25 93 ASP A CA 1
ATOM 732 C C . ASP A 1 93 ? 11.205 -3.645 12.177 1.00 86.25 93 ASP A C 1
ATOM 734 O O . ASP A 1 93 ? 11.965 -3.024 11.424 1.00 86.25 93 ASP A O 1
ATOM 738 N N . ASN A 1 94 ? 10.929 -3.224 13.409 1.00 88.38 94 ASN A N 1
ATOM 739 C CA . ASN A 1 94 ? 11.663 -2.140 14.047 1.00 88.38 94 ASN A CA 1
ATOM 740 C C . ASN A 1 94 ? 12.965 -2.695 14.633 1.00 88.38 94 ASN A C 1
ATOM 742 O O . ASN A 1 94 ? 12.976 -3.690 15.355 1.00 88.38 94 ASN A O 1
ATOM 746 N N . LEU A 1 95 ? 14.082 -2.036 14.343 1.00 85.81 95 LEU A N 1
ATOM 747 C CA . LEU A 1 95 ? 15.388 -2.446 14.842 1.00 85.81 95 LEU A CA 1
ATOM 748 C C . LEU A 1 95 ? 15.642 -1.831 16.215 1.00 85.81 95 LEU A C 1
ATOM 750 O O . LEU A 1 95 ? 15.145 -0.758 16.550 1.00 85.81 95 LEU A O 1
ATOM 754 N N . ARG A 1 96 ? 16.471 -2.504 17.020 1.00 85.31 96 ARG A N 1
ATOM 755 C CA . ARG A 1 96 ? 16.772 -2.040 18.384 1.00 85.31 96 ARG A CA 1
ATOM 756 C C . ARG A 1 96 ? 17.459 -0.674 18.406 1.00 85.31 96 ARG A C 1
ATOM 758 O O . ARG A 1 96 ? 17.271 0.092 19.343 1.00 85.31 96 ARG A O 1
ATOM 765 N N . TYR A 1 97 ? 18.324 -0.442 17.430 1.00 83.19 97 TYR A N 1
ATOM 766 C CA . TYR A 1 97 ? 19.007 0.815 17.182 1.00 83.19 97 TYR A CA 1
ATOM 767 C C . TYR A 1 97 ? 19.580 0.797 15.765 1.00 83.19 97 TYR A C 1
ATOM 769 O O . TYR A 1 97 ? 19.696 -0.265 15.138 1.00 83.19 97 TYR A O 1
ATOM 777 N N . GLY A 1 98 ? 19.934 1.985 15.286 1.00 85.62 98 GLY A N 1
ATOM 778 C CA . GLY A 1 98 ? 20.584 2.206 14.009 1.00 85.62 98 GLY A CA 1
ATOM 779 C C . GLY A 1 98 ? 22.041 1.749 13.990 1.00 85.62 98 GLY A C 1
ATOM 780 O O . GLY A 1 98 ? 22.409 0.718 14.548 1.00 85.62 98 GLY A O 1
ATOM 781 N N . GLU A 1 99 ? 22.903 2.513 13.327 1.00 80.38 99 GLU A N 1
ATOM 782 C CA . GLU A 1 99 ? 24.345 2.264 13.424 1.00 80.38 99 GLU A CA 1
ATOM 783 C C . GLU A 1 99 ? 24.844 2.551 14.845 1.00 80.38 99 GLU A C 1
ATOM 785 O O . GLU A 1 99 ? 25.726 1.863 15.355 1.00 80.38 99 GLU A O 1
ATOM 790 N N . ASN A 1 100 ? 24.221 3.526 15.515 1.00 84.19 100 ASN A N 1
ATOM 791 C CA . ASN A 1 100 ? 24.529 3.924 16.880 1.00 84.19 100 ASN A CA 1
ATOM 792 C C . ASN A 1 100 ? 23.319 3.743 17.804 1.00 84.19 100 ASN A C 1
ATOM 794 O O . ASN A 1 100 ? 22.178 3.948 17.399 1.00 84.19 100 ASN A O 1
ATOM 798 N N . ALA A 1 101 ? 23.577 3.450 19.083 1.00 87.38 101 ALA A N 1
ATOM 799 C CA . ALA A 1 101 ? 22.555 3.116 20.085 1.00 87.38 101 ALA A CA 1
ATOM 800 C C . ALA A 1 101 ? 21.476 4.192 20.325 1.00 87.38 101 ALA A C 1
ATOM 802 O O . ALA A 1 101 ? 20.429 3.886 20.883 1.00 87.38 101 ALA A O 1
ATOM 803 N N . HIS A 1 102 ? 21.740 5.443 19.948 1.00 85.38 102 HIS A N 1
ATOM 804 C CA . HIS A 1 102 ? 20.814 6.567 20.105 1.00 85.38 102 HIS A CA 1
ATOM 805 C C . HIS A 1 102 ? 19.962 6.834 18.851 1.00 85.38 102 HIS A C 1
ATOM 807 O O . HIS A 1 102 ? 19.160 7.762 18.858 1.00 85.38 102 HIS A O 1
ATOM 813 N N . GLN A 1 103 ? 20.185 6.097 17.759 1.00 85.62 103 GLN A N 1
ATOM 814 C CA . GLN A 1 103 ? 19.457 6.263 16.504 1.00 85.62 103 GLN A CA 1
ATOM 815 C C . GLN A 1 103 ? 18.336 5.232 16.423 1.00 85.62 103 GLN A C 1
ATOM 817 O O . GLN A 1 103 ? 18.590 4.041 16.604 1.00 85.62 103 GLN A O 1
ATOM 822 N N . ASP A 1 104 ? 17.132 5.678 16.077 1.00 89.19 104 ASP A N 1
ATOM 823 C CA . ASP A 1 104 ? 16.041 4.778 15.715 1.00 89.19 104 ASP A CA 1
ATOM 824 C C . ASP A 1 104 ? 16.295 4.189 14.324 1.00 89.19 104 ASP A C 1
ATOM 826 O O . ASP A 1 104 ? 16.833 4.862 13.434 1.00 89.19 104 ASP A O 1
ATOM 830 N N . ALA A 1 105 ? 15.895 2.934 14.127 1.00 87.31 105 ALA A N 1
ATOM 831 C CA . ALA A 1 105 ? 15.991 2.273 12.836 1.00 87.31 105 ALA A CA 1
ATOM 832 C C . ALA A 1 105 ? 14.884 1.245 12.632 1.00 87.31 105 ALA A C 1
ATOM 834 O O . ALA A 1 105 ? 14.348 0.672 13.577 1.00 87.31 105 ALA A O 1
ATOM 835 N N . ALA A 1 106 ? 14.582 0.987 11.368 1.00 89.31 106 ALA A N 1
ATOM 836 C CA . ALA A 1 106 ? 13.629 -0.017 10.938 1.00 89.31 106 ALA A CA 1
ATOM 837 C C . ALA A 1 106 ? 14.139 -0.693 9.664 1.00 89.31 106 ALA A C 1
ATOM 839 O O . ALA A 1 106 ? 14.805 -0.057 8.840 1.00 89.31 106 ALA A O 1
ATOM 840 N N . ALA A 1 107 ? 13.837 -1.980 9.530 1.00 88.12 107 ALA A N 1
ATOM 841 C CA . ALA A 1 107 ? 14.147 -2.771 8.353 1.00 88.12 107 ALA A CA 1
ATOM 842 C C . ALA A 1 107 ? 12.941 -2.783 7.417 1.00 88.12 107 ALA A C 1
ATOM 844 O O . ALA A 1 107 ? 11.834 -3.142 7.821 1.00 88.12 107 ALA A O 1
ATOM 845 N N . TYR A 1 108 ? 13.181 -2.420 6.164 1.00 87.50 108 TYR A N 1
ATOM 846 C CA . TYR A 1 108 ? 12.187 -2.430 5.104 1.00 87.50 108 TYR A CA 1
ATOM 847 C C . TYR A 1 108 ? 12.623 -3.380 3.995 1.00 87.50 108 TYR A C 1
ATOM 849 O O . TYR A 1 108 ? 13.810 -3.439 3.678 1.00 87.50 108 TYR A O 1
ATOM 857 N N . ARG A 1 109 ? 11.669 -4.102 3.406 1.00 87.56 109 ARG A N 1
ATOM 858 C CA . ARG A 1 109 ? 11.875 -4.981 2.247 1.00 87.56 109 ARG A CA 1
ATOM 859 C C . ARG A 1 109 ? 11.221 -4.402 1.004 1.00 87.56 109 ARG A C 1
ATOM 861 O O . ARG A 1 109 ? 10.220 -3.699 1.114 1.00 87.56 109 ARG A O 1
ATOM 868 N N . ASP A 1 110 ? 11.755 -4.739 -0.163 1.00 86.88 110 ASP A N 1
ATOM 869 C CA . ASP A 1 110 ? 11.103 -4.445 -1.439 1.00 86.88 110 ASP A CA 1
ATOM 870 C C . ASP A 1 110 ? 9.700 -5.070 -1.487 1.00 86.88 110 ASP A C 1
ATOM 872 O O . ASP A 1 110 ? 9.487 -6.173 -0.975 1.00 86.88 110 ASP A O 1
ATOM 876 N N . ALA A 1 111 ? 8.752 -4.390 -2.136 1.00 83.38 111 ALA A N 1
ATOM 877 C CA . ALA A 1 111 ? 7.403 -4.930 -2.337 1.00 83.38 111 ALA A CA 1
ATOM 878 C C . ALA A 1 111 ? 7.375 -6.180 -3.237 1.00 83.38 111 ALA A C 1
ATOM 880 O O . ALA A 1 111 ? 6.462 -6.996 -3.137 1.00 83.38 111 ALA A O 1
ATOM 881 N N . LEU A 1 112 ? 8.390 -6.353 -4.089 1.00 83.75 112 LEU A N 1
ATOM 882 C CA . LEU A 1 112 ? 8.656 -7.590 -4.825 1.00 83.75 112 LEU A CA 1
ATOM 883 C C . LEU A 1 112 ? 9.953 -8.211 -4.287 1.00 83.75 112 LEU A C 1
ATOM 885 O O . LEU A 1 112 ? 11.024 -8.002 -4.863 1.00 83.75 112 LEU A O 1
ATOM 889 N N . PRO A 1 113 ? 9.895 -8.926 -3.150 1.00 76.38 113 PRO A N 1
ATOM 890 C CA . PRO A 1 113 ? 11.090 -9.451 -2.513 1.00 76.38 113 PRO A CA 1
ATOM 891 C C . PRO A 1 113 ? 11.730 -10.542 -3.373 1.00 76.38 113 PRO A C 1
ATOM 893 O O . PRO A 1 113 ? 11.055 -11.370 -3.982 1.00 76.38 113 PRO A O 1
ATOM 896 N N . THR A 1 114 ? 13.059 -10.576 -3.377 1.00 77.12 114 THR A N 1
ATOM 897 C CA . THR A 1 114 ? 13.816 -11.697 -3.936 1.00 77.12 114 THR A CA 1
ATOM 898 C C . THR A 1 114 ? 13.983 -12.794 -2.882 1.00 77.12 114 THR A C 1
ATOM 900 O O . THR A 1 114 ? 14.286 -12.520 -1.715 1.00 77.12 114 THR A O 1
ATOM 903 N N . ASP A 1 115 ? 13.820 -14.055 -3.291 1.00 73.06 115 ASP A N 1
ATOM 904 C CA . ASP A 1 115 ? 13.857 -15.214 -2.381 1.00 73.06 115 ASP A CA 1
ATOM 905 C C . ASP A 1 115 ? 15.198 -15.370 -1.644 1.00 73.06 115 ASP A C 1
ATOM 907 O O . ASP A 1 115 ? 15.253 -15.903 -0.538 1.00 73.06 115 ASP A O 1
ATOM 911 N N . TYR A 1 116 ? 16.290 -14.877 -2.233 1.00 76.25 116 TYR A N 1
ATOM 912 C CA . TYR A 1 116 ? 17.647 -14.994 -1.689 1.00 76.25 116 TYR A CA 1
ATOM 913 C C . TYR A 1 116 ? 18.139 -13.725 -0.970 1.00 76.25 116 TYR A C 1
ATOM 915 O O . TYR A 1 116 ? 19.343 -13.558 -0.774 1.00 76.25 116 TYR A O 1
ATOM 923 N N . SER A 1 117 ? 17.231 -12.827 -0.575 1.00 77.31 117 SER A N 1
ATOM 924 C CA . SER A 1 117 ? 17.565 -11.626 0.201 1.00 77.31 117 SER A CA 1
ATOM 925 C C . SER A 1 117 ? 17.783 -11.936 1.686 1.00 77.31 117 SER A C 1
ATOM 927 O O . SER A 1 117 ? 17.130 -12.808 2.260 1.00 77.31 117 SER A O 1
ATOM 929 N N . VAL A 1 118 ? 18.649 -11.159 2.346 1.00 80.12 118 VAL A N 1
ATOM 930 C CA . VAL A 1 118 ? 18.849 -11.208 3.808 1.00 80.12 118 VAL A CA 1
ATOM 931 C C . VAL A 1 118 ? 17.534 -10.970 4.557 1.00 80.12 118 VAL A C 1
ATOM 933 O O . VAL A 1 118 ? 17.293 -11.582 5.594 1.00 80.12 118 VAL A O 1
ATOM 936 N N . LEU A 1 119 ? 16.654 -10.129 4.010 1.00 78.19 119 LEU A N 1
ATOM 937 C CA . LEU A 1 119 ? 15.349 -9.822 4.600 1.00 78.19 119 LEU A CA 1
ATOM 938 C C . LEU A 1 119 ? 14.317 -10.946 4.420 1.00 78.19 119 LEU A C 1
ATOM 940 O O . LEU A 1 119 ? 13.306 -10.956 5.115 1.00 78.19 119 LEU A O 1
ATOM 944 N N . SER A 1 120 ? 14.586 -11.894 3.520 1.00 75.69 120 SER A N 1
ATOM 945 C CA . SER A 1 120 ? 13.768 -13.091 3.279 1.00 75.69 120 SER A CA 1
ATOM 946 C C . SER A 1 120 ? 14.253 -14.301 4.094 1.00 75.69 120 SER A C 1
ATOM 948 O O . SER A 1 120 ? 13.661 -15.378 4.029 1.00 75.69 120 SER A O 1
ATOM 950 N N . ALA A 1 121 ? 15.345 -14.157 4.854 1.00 77.62 121 ALA A N 1
ATOM 951 C CA . ALA A 1 121 ? 15.973 -15.259 5.570 1.00 77.62 121 ALA A CA 1
ATOM 952 C C . ALA A 1 121 ? 15.222 -15.641 6.858 1.00 77.62 121 ALA A C 1
ATOM 954 O O . ALA A 1 121 ? 14.847 -14.795 7.669 1.00 77.62 121 ALA A O 1
ATOM 955 N N . ASN A 1 122 ? 15.088 -16.948 7.098 1.00 74.56 122 ASN A N 1
ATOM 956 C CA . ASN A 1 122 ? 14.563 -17.469 8.358 1.00 74.56 122 ASN A CA 1
ATOM 957 C C . ASN A 1 122 ? 15.643 -17.451 9.448 1.00 74.56 122 ASN A C 1
ATOM 959 O O . ASN A 1 122 ? 16.742 -17.981 9.267 1.00 74.56 122 ASN A O 1
ATOM 963 N N . ILE A 1 123 ? 15.317 -16.900 10.617 1.00 74.69 123 ILE A N 1
ATOM 964 C CA . ILE A 1 123 ? 16.225 -16.881 11.768 1.00 74.69 123 ILE A CA 1
ATOM 965 C C . ILE A 1 123 ? 16.156 -18.236 12.480 1.00 74.69 123 ILE A C 1
ATOM 967 O O . ILE A 1 123 ? 15.245 -18.508 13.257 1.00 74.69 123 ILE A O 1
ATOM 971 N N . CYS A 1 124 ? 17.141 -19.099 12.228 1.00 68.75 124 CYS A N 1
ATOM 972 C CA . CYS A 1 124 ? 17.153 -20.471 12.750 1.00 68.75 124 CYS A CA 1
ATOM 973 C C . CYS A 1 124 ? 17.697 -20.619 14.187 1.00 68.75 124 CYS A C 1
ATOM 975 O O . CYS A 1 124 ? 17.624 -21.712 14.747 1.00 68.75 124 CYS A O 1
ATOM 977 N N . MET A 1 125 ? 18.250 -19.566 14.808 1.00 44.62 125 MET A N 1
ATOM 978 C CA . MET A 1 125 ? 18.795 -19.630 16.174 1.00 44.62 125 MET A CA 1
ATOM 979 C C . MET A 1 125 ? 18.172 -18.567 17.086 1.00 44.62 125 MET A C 1
ATOM 981 O O . MET A 1 125 ? 18.580 -17.410 17.092 1.00 44.62 125 MET A O 1
ATOM 985 N N . VAL A 1 126 ? 17.208 -18.987 17.910 1.00 43.88 126 VAL A N 1
ATOM 986 C CA . VAL A 1 126 ? 16.535 -18.132 18.897 1.00 43.88 126 VAL A CA 1
ATOM 987 C C . VAL A 1 126 ? 17.322 -18.141 20.212 1.00 43.88 126 VAL A C 1
ATOM 989 O O . VAL A 1 126 ? 17.005 -18.855 21.160 1.00 43.88 126 VAL A O 1
ATOM 992 N N . ARG A 1 127 ? 18.378 -17.333 20.294 1.00 43.88 127 ARG A N 1
ATOM 993 C CA . ARG A 1 127 ? 18.682 -16.643 21.558 1.00 43.88 127 ARG A CA 1
ATOM 994 C C . ARG A 1 127 ? 18.144 -15.234 21.383 1.00 43.88 127 ARG A C 1
ATOM 996 O O . ARG A 1 127 ? 18.427 -14.641 20.355 1.00 43.88 127 ARG A O 1
ATOM 1003 N N . SER A 1 128 ? 17.356 -14.739 22.335 1.00 39.75 128 SER A N 1
ATOM 1004 C CA . SER A 1 128 ? 16.626 -13.463 22.279 1.00 39.75 128 SER A CA 1
ATOM 1005 C C . SER A 1 128 ? 17.511 -12.247 21.956 1.00 39.75 128 SER A C 1
ATOM 1007 O O . SER A 1 128 ? 17.873 -11.475 22.842 1.00 39.75 128 SER A O 1
ATOM 1009 N N . PHE A 1 129 ? 17.850 -12.060 20.685 1.00 45.06 129 PHE A N 1
ATOM 1010 C CA . PHE A 1 129 ? 18.584 -10.920 20.159 1.00 45.06 129 PHE A CA 1
ATOM 1011 C C . PHE A 1 129 ? 17.669 -10.187 19.181 1.00 45.06 129 PHE A C 1
ATOM 1013 O O . PHE A 1 129 ? 17.234 -10.756 18.187 1.00 45.06 129 PHE A O 1
ATOM 1020 N N . HIS A 1 130 ? 17.365 -8.924 19.486 1.00 53.88 130 HIS A N 1
ATOM 1021 C CA . HIS A 1 130 ? 16.793 -8.013 18.496 1.00 53.88 130 HIS A CA 1
ATOM 1022 C C . HIS A 1 130 ? 17.851 -7.731 17.424 1.00 53.88 130 HIS A C 1
ATOM 1024 O O . HIS A 1 130 ? 19.027 -7.539 17.752 1.00 53.88 130 HIS A O 1
ATOM 1030 N N . ILE A 1 131 ? 17.433 -7.705 16.162 1.00 54.75 131 ILE A N 1
ATOM 1031 C CA . ILE A 1 131 ? 18.310 -7.446 15.020 1.00 54.75 131 ILE A CA 1
ATOM 1032 C C . ILE A 1 131 ? 18.850 -6.010 15.121 1.00 54.75 131 ILE A C 1
ATOM 1034 O O . ILE A 1 131 ? 18.127 -5.074 15.468 1.00 54.75 131 ILE A O 1
ATOM 1038 N N . THR A 1 132 ? 20.147 -5.838 14.861 1.00 51.56 132 THR A N 1
ATOM 1039 C CA . THR A 1 132 ? 20.840 -4.538 14.888 1.00 51.56 132 THR A CA 1
ATOM 1040 C C . THR A 1 132 ? 21.589 -4.339 13.575 1.00 51.56 132 THR A C 1
ATOM 1042 O O . THR A 1 132 ? 22.072 -5.313 12.995 1.00 51.56 132 THR A O 1
ATOM 1045 N N . ILE A 1 133 ? 21.705 -3.092 13.101 1.00 54.75 133 ILE A N 1
ATOM 1046 C CA . ILE A 1 133 ? 22.308 -2.778 11.789 1.00 54.75 133 ILE A CA 1
ATOM 1047 C C . ILE A 1 133 ? 23.734 -3.322 11.665 1.00 54.75 133 ILE A C 1
ATOM 1049 O O . ILE A 1 133 ? 24.108 -3.853 10.623 1.00 54.75 133 ILE A O 1
ATOM 1053 N N . SER A 1 134 ? 24.519 -3.270 12.745 1.00 51.03 134 SER A N 1
ATOM 1054 C CA . SER A 1 134 ? 25.908 -3.748 12.746 1.00 51.03 134 SER A CA 1
ATOM 1055 C C . SER A 1 134 ? 26.056 -5.245 12.424 1.00 51.03 134 SER A C 1
ATOM 1057 O O . SER A 1 134 ? 27.163 -5.669 12.097 1.00 51.03 134 SER A O 1
ATOM 1059 N N . ALA A 1 135 ? 24.987 -6.045 12.510 1.00 48.94 135 ALA A N 1
ATOM 1060 C CA . ALA A 1 135 ? 24.996 -7.467 12.164 1.00 48.94 135 ALA A CA 1
ATOM 1061 C C . ALA A 1 135 ? 24.723 -7.752 10.671 1.00 48.94 135 ALA A C 1
ATOM 1063 O O . ALA A 1 135 ? 24.874 -8.894 10.245 1.00 48.94 135 ALA A O 1
ATOM 1064 N N . MET A 1 136 ? 24.328 -6.746 9.879 1.00 51.28 136 MET A N 1
ATOM 1065 C CA . MET A 1 136 ? 23.947 -6.895 8.466 1.00 51.28 136 MET A CA 1
ATOM 1066 C C . MET A 1 136 ? 24.993 -6.554 7.371 1.00 51.28 136 MET A C 1
ATOM 1068 O O . MET A 1 136 ? 24.709 -6.868 6.217 1.00 51.28 136 MET A O 1
ATOM 1072 N N . PRO A 1 137 ? 26.190 -5.971 7.611 1.00 44.44 137 PRO A N 1
ATOM 1073 C CA . PRO A 1 137 ? 27.023 -5.446 6.517 1.00 44.44 137 PRO A CA 1
ATOM 1074 C C . PRO A 1 137 ? 27.829 -6.493 5.716 1.00 44.44 137 PRO A C 1
ATOM 1076 O O . PRO A 1 137 ? 28.605 -6.109 4.847 1.00 44.44 137 PRO A O 1
ATOM 1079 N N . THR A 1 138 ? 27.710 -7.800 5.989 1.00 40.03 138 THR A N 1
ATOM 1080 C CA . THR A 1 138 ? 28.630 -8.828 5.444 1.00 40.03 138 THR A CA 1
ATOM 1081 C C . THR A 1 138 ? 28.006 -9.858 4.493 1.00 40.03 138 THR A C 1
ATOM 1083 O O . THR A 1 138 ? 28.689 -10.810 4.115 1.00 40.03 138 THR A O 1
ATOM 1086 N N . LEU A 1 139 ? 26.746 -9.702 4.075 1.00 40.97 139 LEU A N 1
ATOM 1087 C CA . LEU A 1 139 ? 26.026 -10.684 3.243 1.00 40.97 139 LEU A CA 1
ATOM 1088 C C . LEU A 1 139 ? 25.400 -10.023 1.995 1.00 40.97 139 LEU A C 1
ATOM 1090 O O . LEU A 1 139 ? 25.170 -8.816 2.016 1.00 40.97 139 LEU A O 1
ATOM 1094 N N . PRO A 1 140 ? 25.206 -10.763 0.880 1.00 37.09 140 PRO A N 1
ATOM 1095 C CA . PRO A 1 140 ? 25.027 -10.175 -0.448 1.00 37.09 140 PRO A CA 1
ATOM 1096 C C . PRO A 1 140 ? 23.782 -9.284 -0.532 1.00 37.09 140 PRO A C 1
ATOM 1098 O O . PRO A 1 140 ? 22.698 -9.646 -0.080 1.00 37.09 140 PRO A O 1
ATOM 1101 N N . TYR A 1 141 ? 23.983 -8.106 -1.122 1.00 39.25 141 TYR A N 1
ATOM 1102 C CA . TYR A 1 141 ? 23.025 -7.012 -1.217 1.00 39.25 141 TYR A CA 1
ATO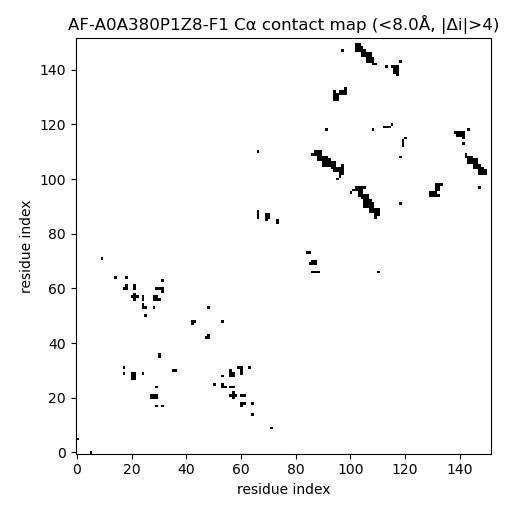M 1103 C C . TYR A 1 141 ? 21.816 -7.378 -2.095 1.00 39.25 141 TYR A C 1
ATOM 1105 O O . TYR A 1 141 ? 21.885 -7.307 -3.319 1.00 39.25 141 TYR A O 1
ATOM 1113 N N . GLY A 1 142 ? 20.696 -7.721 -1.460 1.00 38.47 142 GLY A N 1
ATOM 1114 C CA . GLY A 1 142 ? 19.385 -7.250 -1.914 1.00 38.47 142 GLY A CA 1
ATOM 1115 C C . GLY A 1 142 ? 19.179 -5.835 -1.367 1.00 38.47 142 GLY A C 1
ATOM 1116 O O . GLY A 1 142 ? 19.689 -5.532 -0.288 1.00 38.47 142 GLY A O 1
ATOM 1117 N N . SER A 1 143 ? 18.513 -4.960 -2.115 1.00 41.88 143 SER A N 1
ATOM 1118 C CA . SER A 1 143 ? 18.249 -3.549 -1.789 1.00 41.88 143 SER A CA 1
ATOM 1119 C C . SER A 1 143 ? 17.680 -3.378 -0.374 1.00 41.88 143 SER A C 1
ATOM 1121 O O . SER A 1 143 ? 16.487 -3.510 -0.133 1.00 41.88 143 SER A O 1
ATOM 1123 N N . LEU A 1 144 ? 18.555 -3.098 0.590 1.00 43.03 144 LEU A N 1
ATOM 1124 C CA . LEU A 1 144 ? 18.195 -2.837 1.977 1.00 43.03 144 LEU A CA 1
ATOM 1125 C C . LEU A 1 144 ? 18.070 -1.324 2.161 1.00 43.03 144 LEU A C 1
ATOM 1127 O O . LEU A 1 144 ? 19.081 -0.618 2.151 1.00 43.03 144 LEU A O 1
ATOM 1131 N N . LEU A 1 145 ? 16.847 -0.831 2.366 1.00 48.16 145 LEU A N 1
ATOM 1132 C CA . LEU A 1 145 ? 16.628 0.551 2.780 1.00 48.16 145 LEU A CA 1
ATOM 1133 C C . LEU A 1 145 ? 16.464 0.599 4.300 1.00 48.16 145 LEU A C 1
ATOM 1135 O O . LEU A 1 145 ? 15.480 0.129 4.870 1.00 48.16 145 LEU A O 1
ATOM 1139 N N . ILE A 1 146 ? 17.466 1.166 4.967 1.00 54.50 146 ILE A N 1
ATOM 1140 C CA . ILE A 1 146 ? 17.425 1.452 6.399 1.00 54.50 146 ILE A CA 1
ATOM 1141 C C . ILE A 1 146 ? 16.991 2.905 6.547 1.00 54.50 146 ILE A C 1
ATOM 1143 O O . ILE A 1 146 ? 17.732 3.825 6.200 1.00 54.50 146 ILE A O 1
ATOM 1147 N N . SER A 1 147 ? 15.803 3.120 7.106 1.00 45.78 147 SER A N 1
ATOM 1148 C CA . SER A 1 147 ? 15.368 4.461 7.494 1.00 45.78 147 SER A CA 1
ATOM 1149 C C . SER A 1 147 ? 16.007 4.832 8.833 1.00 45.78 147 SER A C 1
ATOM 1151 O O . SER A 1 147 ? 15.592 4.331 9.877 1.00 45.78 147 SER A O 1
ATOM 1153 N N . LEU A 1 148 ? 17.005 5.718 8.803 1.00 42.78 148 LEU A N 1
ATOM 1154 C CA . LEU A 1 148 ? 17.613 6.322 9.990 1.00 42.78 148 LEU A CA 1
ATOM 1155 C C . LEU A 1 148 ? 16.936 7.665 10.274 1.00 42.78 148 LEU A C 1
ATOM 1157 O O . LEU A 1 148 ? 17.013 8.585 9.463 1.00 42.78 148 LEU A O 1
ATOM 1161 N N . SER A 1 149 ? 16.296 7.798 11.435 1.00 36.31 149 SER A N 1
ATOM 1162 C CA . SER A 1 149 ? 15.744 9.075 11.896 1.00 36.31 149 SER A CA 1
ATOM 1163 C C . SER A 1 149 ? 16.511 9.538 13.130 1.00 36.31 149 SER A C 1
ATOM 1165 O O . SER A 1 149 ? 16.375 8.957 14.203 1.00 36.31 149 SER A O 1
ATOM 1167 N N . GLN A 1 150 ? 17.298 10.607 13.000 1.00 33.66 150 GLN A N 1
ATOM 1168 C CA . GLN A 1 150 ? 17.785 11.361 14.154 1.00 33.66 150 GLN A CA 1
ATOM 1169 C C . GLN A 1 150 ? 16.728 12.411 14.500 1.00 33.66 150 GLN A C 1
ATOM 1171 O O . GLN A 1 150 ? 16.569 13.393 13.776 1.00 33.66 150 GLN A O 1
ATOM 1176 N N . ARG A 1 151 ? 15.981 12.214 15.592 1.00 31.48 151 ARG A N 1
ATOM 1177 C CA . ARG A 1 151 ? 15.280 13.347 16.208 1.00 31.48 151 ARG A CA 1
ATOM 1178 C C . ARG A 1 151 ? 16.351 14.251 16.824 1.00 31.48 151 ARG A C 1
ATOM 1180 O O . ARG A 1 151 ? 17.080 13.796 17.704 1.00 31.48 151 ARG A O 1
ATOM 1187 N N . LEU A 1 152 ? 16.477 15.470 16.297 1.00 33.91 152 LEU A N 1
ATOM 1188 C CA . LEU A 1 152 ? 17.219 16.569 16.925 1.00 33.91 152 LEU A CA 1
ATOM 1189 C C . LEU A 1 152 ? 16.511 17.029 18.203 1.00 33.91 152 LEU A C 1
ATOM 1191 O O . LEU A 1 152 ? 15.257 17.008 18.213 1.00 33.91 152 LEU A O 1
#

pLDDT: mean 82.5, std 19.52, range [31.48, 98.25]

Solvent-accessible surface area (backbone atoms only — not comparable to full-atom values): 9480 Å² total; per-residue (Å²): 133,52,73,66,57,55,60,71,67,59,72,65,62,63,55,51,53,49,51,54,32,28,76,43,22,93,85,40,84,43,79,86,54,79,84,51,50,64,59,53,51,52,25,63,76,66,74,60,77,50,70,68,56,31,51,51,35,21,52,50,43,54,51,53,47,51,40,51,53,32,53,51,54,56,72,73,51,89,64,97,80,61,97,75,82,67,87,53,67,41,84,74,47,78,32,77,17,26,92,47,85,88,28,46,24,34,44,34,37,49,76,78,67,56,84,85,22,73,88,59,58,81,84,87,72,90,64,100,66,76,61,44,52,82,79,57,85,88,63,76,85,50,82,73,54,72,56,73,53,79,84,128

Sequence (152 aa):
MTRADAIENIDIGGPSMLRSAAKNAQDVLPIVDPDDYNEVIERLQTDNVDQTYRHGLAAKVFRHTAAYDALIADYLTDEDFTKQKTETYELVDNLRYGENAHQDAAAYRDALPTDYSVLSANICMVRSFHITISAMPTLPYGSLLISLSQRL

Organism: Weissella viridescens (NCBI:txid1629)

Mean predicted aligned error: 8.89 Å

Radius of gyration: 19.18 Å; Cα contacts (8 Å, |Δi|>4): 153; chains: 1; bounding box: 48×37×46 Å

Foldseek 3Di:
DDPVVVVVPQDPPVLVVLLVCLVVLVVHQRADDPVCVVVVVVCVVVVNCDPVNSNVRSVVSVLVSLQSVLVVVVVVDPDPDDPDHDFHWDWLAWACAAPDNQKTKTKIAGPPHDCPDPSNDDDPDDPPDGDYHVVPPPDDDDPIDIDIDDDD

InterPro domains:
  IPR002695 Bifunctional purine biosynthesis protein PurH-like [PF01808] (21-117)
  IPR002695 Bifunctional purine biosynthesis protein PurH-like [PTHR11692] (2-110)
  IPR002695 Bifunctional purine biosynthesis protein PurH-like [SM00798] (21-150)
  IPR036914 Methylglyoxal synthase-like domain superfamily [G3DSA:3.40.50.1380] (1-88)
  IPR036914 Methylglyoxal synthase-like domain superfamily [SSF52335] (2-78)